Protein AF-A0A2E4Y0P7-F1 (afdb_monomer)

pLDDT: mean 84.23, std 11.63, range [40.62, 96.75]

Mean predicted aligned error: 10.53 Å

Structure (mmCIF, N/CA/C/O backbone):
data_AF-A0A2E4Y0P7-F1
#
_entry.id   AF-A0A2E4Y0P7-F1
#
loop_
_atom_site.group_PDB
_atom_site.id
_atom_site.type_symbol
_atom_site.label_atom_id
_atom_site.label_alt_id
_atom_site.label_comp_id
_atom_site.label_asym_id
_atom_site.label_entity_id
_atom_site.label_seq_id
_atom_site.pdbx_PDB_ins_code
_atom_site.Cartn_x
_atom_site.Cartn_y
_atom_site.Cartn_z
_atom_site.occupancy
_atom_site.B_iso_or_equiv
_atom_site.auth_seq_id
_atom_site.auth_comp_id
_atom_site.auth_asym_id
_atom_site.auth_atom_id
_atom_site.pdbx_PDB_model_num
ATOM 1 N N . MET A 1 1 ? 42.585 -25.265 -27.772 1.00 57.44 1 MET A N 1
ATOM 2 C CA . MET A 1 1 ? 41.232 -24.954 -28.291 1.00 57.44 1 MET A CA 1
ATOM 3 C C . MET A 1 1 ? 40.151 -25.154 -27.222 1.00 57.44 1 MET A C 1
ATOM 5 O O . MET A 1 1 ? 39.507 -24.176 -26.881 1.00 57.44 1 MET A O 1
ATOM 9 N N . SER A 1 2 ? 40.031 -26.331 -26.587 1.00 59.81 2 SER A N 1
ATOM 10 C CA . SER A 1 2 ? 39.042 -26.594 -25.510 1.00 59.81 2 SER A CA 1
ATOM 11 C C . SER A 1 2 ? 39.097 -25.616 -24.311 1.00 59.81 2 SER A C 1
ATOM 13 O O . SER A 1 2 ? 38.070 -25.101 -23.886 1.00 59.81 2 SER A O 1
ATOM 15 N N . ARG A 1 3 ? 40.294 -25.237 -23.835 1.00 67.50 3 ARG A N 1
ATOM 16 C CA . ARG A 1 3 ? 40.451 -24.269 -22.725 1.00 67.50 3 ARG A CA 1
ATOM 17 C C . ARG A 1 3 ? 39.926 -22.860 -23.033 1.00 67.50 3 ARG A C 1
ATOM 19 O O . ARG A 1 3 ? 39.387 -22.215 -22.144 1.00 67.50 3 ARG A O 1
ATOM 26 N N . PHE A 1 4 ? 40.045 -22.405 -24.282 1.00 71.94 4 PHE A N 1
ATOM 27 C CA . PHE A 1 4 ? 39.515 -21.103 -24.704 1.00 71.94 4 PHE A CA 1
ATOM 28 C C . PHE A 1 4 ? 37.987 -21.117 -24.792 1.00 71.94 4 PHE A C 1
ATOM 30 O O . PHE A 1 4 ? 37.357 -20.134 -24.426 1.00 71.94 4 PHE A O 1
ATOM 37 N N . ILE A 1 5 ? 37.395 -22.245 -25.199 1.00 80.06 5 ILE A N 1
ATOM 38 C CA . ILE A 1 5 ? 35.936 -22.419 -25.230 1.00 80.06 5 ILE A CA 1
ATOM 39 C C . ILE A 1 5 ? 35.368 -22.388 -23.810 1.00 80.06 5 ILE A C 1
ATOM 41 O O . ILE A 1 5 ? 34.381 -21.704 -23.581 1.00 80.06 5 ILE A O 1
ATOM 45 N N . VAL A 1 6 ? 36.016 -23.050 -22.845 1.00 81.19 6 VAL A N 1
ATOM 46 C CA . VAL A 1 6 ? 35.575 -23.048 -21.437 1.00 81.19 6 VAL A CA 1
ATOM 47 C C . VAL A 1 6 ? 35.649 -21.649 -20.819 1.00 81.19 6 VAL A C 1
ATOM 49 O O . VAL A 1 6 ? 34.715 -21.243 -20.137 1.00 81.19 6 VAL A O 1
ATOM 52 N N . VAL A 1 7 ? 36.713 -20.884 -21.090 1.00 83.31 7 VAL A N 1
ATOM 53 C CA . VAL A 1 7 ? 36.840 -19.497 -20.605 1.00 83.31 7 VAL A CA 1
ATOM 54 C C . VAL A 1 7 ? 35.797 -18.581 -21.250 1.00 83.31 7 VAL A C 1
ATOM 56 O O . VAL A 1 7 ? 35.211 -17.752 -20.561 1.00 83.31 7 VAL A O 1
ATOM 59 N N . LEU A 1 8 ? 35.513 -18.757 -22.544 1.00 82.31 8 LEU A N 1
ATOM 60 C CA . LEU A 1 8 ? 34.496 -17.976 -23.249 1.00 82.31 8 LEU A CA 1
ATOM 61 C C . LEU A 1 8 ? 33.077 -18.307 -22.755 1.00 82.31 8 LEU A C 1
ATOM 63 O O . LEU A 1 8 ? 32.270 -17.401 -22.564 1.00 82.31 8 LEU A O 1
ATOM 67 N N . LEU A 1 9 ? 32.789 -19.586 -22.487 1.00 80.38 9 LEU A N 1
ATOM 68 C CA . LEU A 1 9 ? 31.514 -20.022 -21.910 1.00 80.38 9 LEU A CA 1
ATOM 69 C C . LEU A 1 9 ? 31.337 -19.482 -20.487 1.00 80.38 9 LEU A C 1
ATOM 71 O O . LEU A 1 9 ? 30.262 -19.006 -20.142 1.00 80.38 9 LEU A O 1
ATOM 75 N N . LEU A 1 10 ? 32.400 -19.503 -19.676 1.00 77.94 10 LEU A N 1
ATOM 76 C CA . LEU A 1 10 ? 32.370 -18.982 -18.312 1.00 77.94 10 LEU A CA 1
ATOM 77 C C . LEU A 1 10 ? 32.184 -17.457 -18.293 1.00 77.94 10 LEU A C 1
ATOM 79 O O . LEU A 1 10 ? 31.404 -16.950 -17.494 1.00 77.94 10 LEU A O 1
ATOM 83 N N . ALA A 1 11 ? 32.825 -16.729 -19.214 1.00 76.38 11 ALA A N 1
ATOM 84 C CA . ALA A 1 11 ? 32.625 -15.288 -19.375 1.00 76.38 11 ALA A CA 1
ATOM 85 C C . ALA A 1 11 ? 31.185 -14.939 -19.801 1.00 76.38 11 ALA A C 1
ATOM 87 O O . ALA A 1 11 ? 30.644 -13.926 -19.362 1.00 76.38 11 ALA A O 1
ATOM 88 N N . PHE A 1 12 ? 30.541 -15.797 -20.600 1.00 73.94 12 PHE A N 1
ATOM 89 C CA . PHE A 1 12 ? 29.151 -15.614 -21.029 1.00 73.94 12 PHE A CA 1
ATOM 90 C C . PHE A 1 12 ? 28.137 -15.866 -19.901 1.00 73.94 12 PHE A C 1
ATOM 92 O O . PHE A 1 12 ? 27.098 -15.218 -19.845 1.00 73.94 12 PHE A O 1
ATOM 99 N N . VAL A 1 13 ? 28.440 -16.772 -18.965 1.00 74.94 13 VAL A N 1
ATOM 100 C CA . VAL A 1 13 ? 27.574 -17.028 -17.799 1.00 74.94 13 VAL A CA 1
ATOM 101 C C . VAL A 1 13 ? 27.590 -15.849 -16.816 1.00 74.94 13 VAL A C 1
ATOM 103 O O . VAL A 1 13 ? 26.570 -15.554 -16.198 1.00 74.94 13 VAL A O 1
ATOM 106 N N . VAL A 1 14 ? 28.710 -15.125 -16.702 1.00 68.94 14 VAL A N 1
ATOM 107 C CA . VAL A 1 14 ? 28.831 -13.982 -15.776 1.00 68.94 14 VAL A CA 1
ATOM 108 C C . VAL A 1 14 ? 28.149 -12.712 -16.314 1.00 68.94 14 VAL A C 1
ATOM 110 O O . VAL A 1 14 ? 27.699 -11.888 -15.520 1.00 68.94 14 VAL A O 1
ATOM 113 N N . SER A 1 15 ? 27.987 -12.551 -17.634 1.00 63.00 15 SER A N 1
ATOM 114 C CA . SER A 1 15 ? 27.331 -11.364 -18.218 1.00 63.00 15 SER A CA 1
ATOM 115 C C . SER A 1 15 ? 25.796 -11.373 -18.129 1.00 63.00 15 SER A C 1
ATOM 117 O O . SER A 1 15 ? 25.166 -10.352 -18.397 1.00 63.00 15 SER A O 1
ATOM 119 N N . ALA A 1 16 ? 25.180 -12.489 -17.722 1.00 58.94 16 ALA A N 1
ATOM 120 C CA . ALA A 1 16 ? 23.725 -12.620 -17.610 1.00 58.94 16 ALA A CA 1
ATOM 121 C C . ALA A 1 16 ? 23.144 -12.092 -16.280 1.00 58.94 16 ALA A C 1
ATOM 123 O O . ALA A 1 16 ? 21.924 -12.025 -16.123 1.00 58.94 16 ALA A O 1
ATOM 124 N N . CYS A 1 17 ? 23.987 -11.705 -15.318 1.00 59.84 17 CYS A N 1
ATOM 125 C CA . CYS A 1 17 ? 23.545 -11.239 -14.005 1.00 59.84 17 CYS A CA 1
ATOM 126 C C . CYS A 1 17 ? 23.321 -9.717 -13.998 1.00 59.84 17 CYS A C 1
ATOM 128 O O . CYS A 1 17 ? 24.106 -8.952 -13.446 1.00 59.84 17 CYS A O 1
ATOM 130 N N . GLY A 1 18 ? 22.250 -9.270 -14.652 1.00 60.78 18 GLY A N 1
ATOM 131 C CA . GLY A 1 18 ? 21.739 -7.906 -14.528 1.00 60.78 18 GLY A CA 1
ATOM 132 C C . GLY A 1 18 ? 20.379 -7.936 -13.851 1.00 60.78 18 GLY A C 1
ATOM 133 O O . GLY A 1 18 ? 19.363 -7.941 -14.544 1.00 60.78 18 GLY A O 1
ATOM 134 N N . ALA A 1 19 ? 20.345 -8.007 -12.518 1.00 61.50 19 ALA A N 1
ATOM 135 C CA . ALA A 1 19 ? 19.091 -7.872 -11.783 1.00 61.50 19 ALA A CA 1
ATOM 136 C C . ALA A 1 19 ? 18.499 -6.485 -12.073 1.00 61.50 19 ALA A C 1
ATOM 138 O O . ALA A 1 19 ? 19.170 -5.468 -11.899 1.00 61.50 19 ALA A O 1
ATOM 139 N N . ARG A 1 20 ? 17.264 -6.458 -12.578 1.00 78.38 20 ARG A N 1
ATOM 1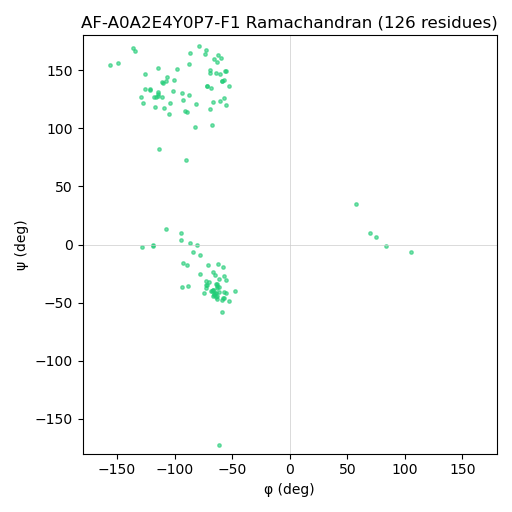40 C CA . ARG A 1 20 ? 16.505 -5.230 -12.815 1.00 78.38 20 ARG A CA 1
ATOM 141 C C . ARG A 1 20 ? 15.312 -5.236 -11.885 1.00 78.38 20 ARG A C 1
ATOM 143 O O . ARG A 1 20 ? 14.568 -6.220 -11.871 1.00 78.38 20 ARG A O 1
ATOM 150 N N . ASP A 1 21 ? 15.121 -4.140 -11.171 1.00 87.81 21 ASP A N 1
ATOM 151 C CA . ASP A 1 21 ? 13.914 -3.947 -10.383 1.00 87.81 21 ASP A CA 1
ATOM 152 C C . ASP A 1 21 ? 12.733 -3.752 -11.331 1.00 87.81 21 ASP A C 1
ATOM 154 O O . ASP A 1 21 ? 12.889 -3.270 -12.455 1.00 87.81 21 ASP A O 1
ATOM 158 N N . LYS A 1 22 ? 11.541 -4.162 -10.912 1.00 90.69 22 LYS A N 1
ATOM 159 C CA . LYS A 1 22 ? 10.322 -4.019 -11.707 1.00 90.69 22 LYS A CA 1
ATOM 160 C C . LYS A 1 22 ? 9.317 -3.195 -10.934 1.00 90.69 22 LYS A C 1
ATOM 162 O O . LYS A 1 22 ? 9.085 -3.444 -9.756 1.00 90.69 22 LYS A O 1
ATOM 167 N N . VAL A 1 23 ? 8.718 -2.233 -11.620 1.00 91.62 23 VAL A N 1
ATOM 168 C CA . VAL A 1 23 ? 7.645 -1.402 -11.084 1.00 91.62 23 VAL A CA 1
ATOM 169 C C . VAL A 1 23 ? 6.405 -1.679 -11.915 1.00 91.62 23 VAL A C 1
ATOM 171 O O . VAL A 1 23 ? 6.410 -1.456 -13.125 1.00 91.62 23 VAL A O 1
ATOM 174 N N . LEU A 1 24 ? 5.363 -2.189 -11.265 1.00 92.19 24 LEU A N 1
ATOM 175 C CA . LEU A 1 24 ? 4.074 -2.510 -11.863 1.00 92.19 24 LEU A CA 1
ATOM 176 C C . LEU A 1 24 ? 2.995 -1.648 -11.209 1.00 92.19 24 LEU A C 1
ATOM 178 O O . LEU A 1 24 ? 2.859 -1.653 -9.987 1.00 92.19 24 LEU A O 1
ATOM 182 N N . LEU A 1 25 ? 2.210 -0.945 -12.023 1.00 92.25 25 LEU A N 1
ATOM 183 C CA . LEU A 1 25 ? 1.066 -0.175 -11.546 1.00 92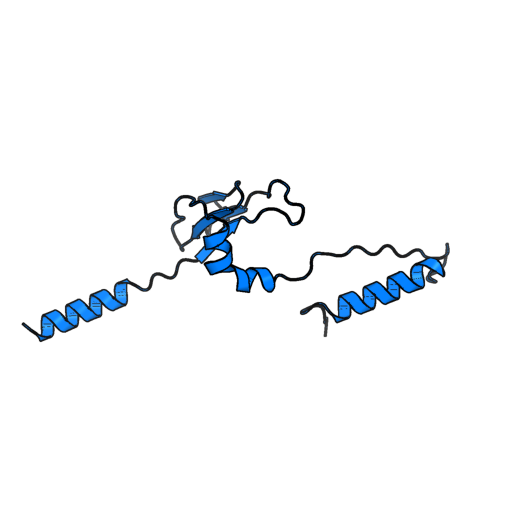.25 25 LEU A CA 1
ATOM 184 C C . LEU A 1 25 ? -0.197 -1.045 -11.535 1.00 92.25 25 LEU A C 1
ATOM 186 O O . LEU A 1 25 ? -0.671 -1.462 -12.592 1.00 92.25 25 LEU A O 1
ATOM 190 N N . LEU A 1 26 ? -0.738 -1.313 -10.347 1.00 90.06 26 LEU A N 1
ATOM 191 C CA . LEU A 1 26 ? -2.033 -1.973 -10.155 1.00 90.06 26 LEU A CA 1
ATOM 192 C C . LEU A 1 26 ? -3.174 -0.938 -10.158 1.00 90.06 26 LEU A C 1
ATOM 194 O O . LEU A 1 26 ? -2.918 0.235 -9.874 1.00 90.06 26 LEU A O 1
ATOM 198 N N . PRO A 1 27 ? -4.418 -1.333 -10.491 1.00 87.19 27 PRO A N 1
ATOM 199 C CA . PRO A 1 27 ? -5.588 -0.494 -10.233 1.00 87.19 27 PRO A CA 1
ATOM 200 C C . PRO A 1 27 ? -5.769 -0.254 -8.726 1.00 87.19 27 PRO A C 1
ATOM 202 O O . PRO A 1 27 ? -5.215 -0.985 -7.905 1.00 87.19 27 PRO A O 1
ATOM 205 N N . ASN A 1 28 ? -6.570 0.748 -8.370 1.00 81.31 28 ASN A N 1
ATOM 206 C CA . ASN A 1 28 ? -6.986 0.937 -6.981 1.00 81.31 28 ASN A CA 1
ATOM 207 C C . ASN A 1 28 ? -7.882 -0.226 -6.513 1.00 81.31 28 ASN A C 1
ATOM 209 O O . ASN A 1 28 ? -8.522 -0.889 -7.333 1.00 81.31 28 ASN A O 1
ATOM 213 N N . ASP A 1 29 ? -7.987 -0.415 -5.194 1.00 73.25 29 ASP A N 1
ATOM 214 C CA . ASP A 1 29 ? -8.811 -1.465 -4.569 1.00 73.25 29 ASP A CA 1
ATOM 215 C C . ASP A 1 29 ? -10.299 -1.392 -4.965 1.00 73.25 29 ASP A C 1
ATOM 217 O O . ASP A 1 29 ? -10.998 -2.403 -4.981 1.00 73.25 29 ASP A O 1
ATOM 221 N N . ASP A 1 30 ? -10.791 -0.201 -5.316 1.00 71.50 30 ASP A N 1
ATOM 222 C CA . ASP A 1 30 ? -12.164 0.046 -5.774 1.00 71.50 30 ASP A CA 1
ATOM 223 C C . ASP A 1 30 ? -12.357 -0.155 -7.294 1.00 71.50 30 ASP A C 1
ATOM 225 O O . ASP A 1 30 ? -13.456 0.038 -7.818 1.00 71.50 30 ASP A O 1
ATOM 229 N N . GLY A 1 31 ? -11.300 -0.539 -8.017 1.00 65.81 31 GLY A N 1
ATOM 230 C CA . GLY A 1 31 ? -11.305 -0.727 -9.467 1.00 65.81 31 GLY A CA 1
ATOM 231 C C . GLY A 1 31 ? -11.302 0.572 -10.281 1.00 65.81 31 GLY A C 1
ATOM 232 O O . GLY A 1 31 ? -11.432 0.518 -11.507 1.00 65.81 31 GLY A O 1
ATOM 233 N N . THR A 1 32 ? -11.157 1.739 -9.642 1.00 70.19 32 THR A N 1
ATOM 234 C CA . THR A 1 32 ? -11.050 3.030 -10.336 1.00 70.19 32 THR A CA 1
ATOM 235 C C . THR A 1 32 ? -9.650 3.262 -10.911 1.00 70.19 32 THR A C 1
ATOM 237 O O . THR A 1 32 ? -8.710 2.497 -10.671 1.00 70.19 32 THR A O 1
ATOM 240 N N . SER A 1 33 ? -9.507 4.317 -11.726 1.00 67.38 33 SER A N 1
ATOM 241 C CA . SER A 1 33 ? -8.225 4.677 -12.331 1.00 67.38 33 SER A CA 1
ATOM 242 C C . SER A 1 33 ? -7.160 4.867 -11.253 1.00 67.38 33 SER A C 1
ATOM 244 O O . SER A 1 33 ? -7.287 5.741 -10.393 1.00 67.38 33 SER A O 1
ATOM 246 N N . SER A 1 34 ? -6.102 4.067 -11.341 1.00 71.81 34 SER A N 1
ATOM 247 C CA . SER A 1 34 ? -4.900 4.207 -10.529 1.00 71.81 34 SER A CA 1
ATOM 248 C C . SER A 1 34 ? -4.303 5.608 -10.673 1.00 71.81 34 SER A C 1
ATOM 250 O O . SER A 1 34 ? -4.390 6.221 -11.740 1.00 71.81 34 SER A O 1
ATOM 252 N N . GLY A 1 35 ? -3.659 6.101 -9.611 1.00 81.94 35 GLY A N 1
ATOM 253 C CA . GLY A 1 35 ? -2.772 7.262 -9.709 1.00 81.94 35 GLY A CA 1
ATOM 254 C C . GLY A 1 35 ? -1.582 7.002 -10.644 1.00 81.94 35 GLY A C 1
ATOM 255 O O . GLY A 1 35 ? -1.499 5.967 -11.304 1.00 81.94 35 GLY A O 1
ATOM 256 N N . ALA A 1 36 ? -0.630 7.932 -10.688 1.00 88.94 36 ALA A N 1
ATOM 257 C CA . ALA A 1 36 ? 0.583 7.779 -11.486 1.00 88.94 36 ALA A CA 1
ATOM 258 C C . ALA A 1 36 ? 1.806 7.503 -10.603 1.00 88.94 36 ALA A C 1
ATOM 260 O O . ALA A 1 36 ? 1.942 8.069 -9.518 1.00 88.94 36 ALA A O 1
ATOM 261 N N . VAL A 1 37 ? 2.725 6.674 -11.095 1.00 90.06 37 VAL A N 1
ATOM 262 C CA . VAL A 1 37 ? 4.022 6.409 -10.462 1.00 90.06 37 VAL A CA 1
ATOM 263 C C . VAL A 1 37 ? 5.119 7.057 -11.295 1.00 90.06 37 VAL A C 1
ATOM 265 O O . VAL A 1 37 ? 5.328 6.695 -12.453 1.00 90.06 37 VAL A O 1
ATOM 268 N N . ALA A 1 38 ? 5.833 8.015 -10.705 1.00 90.88 38 ALA A N 1
ATOM 269 C CA . ALA A 1 38 ? 7.002 8.634 -11.318 1.00 90.88 38 ALA A CA 1
ATOM 270 C C . ALA A 1 38 ? 8.279 7.902 -10.886 1.00 90.88 38 ALA A C 1
ATOM 272 O O . ALA A 1 38 ? 8.572 7.781 -9.697 1.00 90.88 38 ALA A O 1
ATOM 273 N N . VAL A 1 39 ? 9.062 7.441 -11.859 1.00 88.81 39 VAL A N 1
ATOM 274 C CA . VAL A 1 39 ? 10.400 6.891 -11.637 1.00 88.81 39 VAL A CA 1
ATOM 275 C C . VAL A 1 39 ? 11.399 8.034 -11.752 1.00 88.81 39 VAL A C 1
ATOM 277 O O . VAL A 1 39 ? 11.566 8.626 -12.822 1.00 88.81 39 VAL A O 1
ATOM 280 N N . LEU A 1 40 ? 12.058 8.353 -10.641 1.00 88.81 40 LEU A N 1
ATOM 281 C CA . LEU A 1 40 ? 13.027 9.441 -10.552 1.00 88.81 40 LEU A CA 1
ATOM 282 C C . LEU A 1 40 ? 14.460 8.916 -10.692 1.00 88.81 40 LEU A C 1
ATOM 284 O O . LEU A 1 40 ? 14.773 7.785 -10.325 1.00 88.81 40 LEU A O 1
ATOM 288 N N . SER A 1 41 ? 15.350 9.754 -11.216 1.00 83.25 41 SER A N 1
ATOM 289 C CA . SER A 1 41 ? 16.792 9.531 -11.142 1.00 83.25 41 SER A CA 1
ATOM 290 C C . SER A 1 41 ? 17.309 9.766 -9.721 1.00 83.25 41 SER A C 1
ATOM 292 O O . SER A 1 41 ? 16.655 10.402 -8.895 1.00 83.25 41 SER A O 1
ATOM 294 N N . ASN A 1 42 ? 18.548 9.350 -9.461 1.00 80.12 42 ASN A N 1
ATOM 295 C CA . ASN A 1 42 ? 19.257 9.682 -8.221 1.00 80.12 42 ASN A CA 1
ATOM 296 C C . ASN A 1 42 ? 19.401 11.200 -7.966 1.00 80.12 42 ASN A C 1
ATOM 298 O O . ASN A 1 42 ? 19.642 11.601 -6.833 1.00 80.12 42 ASN A O 1
ATOM 302 N N . LYS A 1 43 ? 19.251 12.038 -9.000 1.00 82.38 43 LYS A N 1
ATOM 303 C CA . LYS A 1 43 ? 19.268 13.507 -8.918 1.00 82.38 43 LYS A CA 1
ATOM 304 C C . LYS A 1 43 ? 17.868 14.122 -8.792 1.00 82.38 43 LYS A C 1
ATOM 306 O O . LYS A 1 43 ? 17.745 15.340 -8.798 1.00 82.38 43 LYS A O 1
ATOM 311 N N . GLY A 1 44 ? 16.818 13.303 -8.696 1.00 79.88 44 GLY A N 1
ATOM 312 C CA . GLY A 1 44 ? 15.428 13.751 -8.558 1.00 79.88 44 GLY A CA 1
ATOM 313 C C . GLY A 1 44 ? 14.726 14.105 -9.873 1.00 79.88 44 GLY A C 1
ATOM 314 O O . GLY A 1 44 ? 13.545 14.435 -9.862 1.00 79.88 44 GLY A O 1
ATOM 315 N N . GLU A 1 45 ? 15.408 14.013 -11.017 1.00 85.69 45 GLU A N 1
ATOM 316 C CA . GLU A 1 45 ? 14.788 14.240 -12.330 1.00 85.69 45 GLU A CA 1
ATOM 317 C C . GLU A 1 45 ? 13.856 13.081 -12.701 1.00 85.69 45 GLU A C 1
ATOM 319 O O . GLU A 1 45 ? 14.230 11.916 -12.548 1.00 85.69 45 GLU A O 1
ATOM 324 N N . THR A 1 46 ? 12.670 13.386 -13.233 1.00 83.31 46 THR A N 1
ATOM 325 C CA . THR A 1 46 ? 11.722 12.356 -13.687 1.00 83.31 46 THR A CA 1
ATOM 326 C C . THR A 1 46 ? 12.260 11.663 -14.933 1.00 83.31 46 THR A C 1
ATOM 328 O O . THR A 1 46 ? 12.402 12.288 -15.980 1.00 83.31 46 THR A O 1
ATOM 331 N N . ARG A 1 47 ? 12.535 10.360 -14.830 1.00 82.94 47 ARG A N 1
ATOM 332 C CA . ARG A 1 47 ? 12.958 9.524 -15.962 1.00 82.94 47 ARG A CA 1
ATOM 333 C C . ARG A 1 47 ? 11.774 8.916 -16.700 1.00 82.94 47 ARG A C 1
ATOM 335 O O . ARG A 1 47 ? 11.832 8.755 -17.914 1.00 82.94 47 ARG A O 1
ATOM 342 N N . HIS A 1 48 ? 10.722 8.551 -15.972 1.00 87.88 48 HIS A N 1
ATOM 343 C CA . HIS A 1 48 ? 9.532 7.950 -16.559 1.00 87.88 48 HIS A CA 1
ATOM 344 C C . HIS A 1 48 ? 8.302 8.153 -15.674 1.00 87.88 48 HIS A C 1
ATOM 346 O O . HIS A 1 48 ? 8.438 8.291 -14.460 1.00 87.88 48 HIS A O 1
ATOM 352 N N . VAL A 1 49 ? 7.110 8.136 -16.269 1.00 90.25 49 VAL A N 1
ATOM 353 C CA . VAL A 1 49 ? 5.832 8.176 -15.547 1.00 90.25 49 VAL A CA 1
ATOM 354 C C . VAL A 1 49 ? 4.955 7.040 -16.049 1.00 90.25 49 VAL A C 1
ATOM 356 O O . VAL A 1 49 ? 4.743 6.903 -17.249 1.00 90.25 49 VAL A O 1
ATOM 359 N N . ILE A 1 50 ? 4.455 6.233 -15.119 1.00 91.19 50 ILE A N 1
ATOM 360 C CA . ILE A 1 50 ? 3.519 5.142 -15.375 1.00 91.19 50 ILE A CA 1
ATOM 361 C C . ILE A 1 50 ? 2.151 5.622 -14.902 1.00 91.19 50 ILE A C 1
ATOM 363 O O . ILE A 1 50 ? 1.958 5.829 -13.708 1.00 91.19 50 ILE A O 1
ATOM 367 N N . ASP A 1 51 ? 1.220 5.830 -15.825 1.00 90.81 51 ASP A N 1
ATOM 368 C CA . ASP A 1 51 ? -0.109 6.402 -15.562 1.00 90.81 51 ASP A CA 1
ATOM 369 C C . ASP A 1 51 ? -1.261 5.450 -15.925 1.00 90.81 51 ASP A C 1
ATOM 371 O O . ASP A 1 51 ? -2.434 5.779 -15.755 1.00 90.81 51 ASP A O 1
ATOM 375 N N . LYS A 1 52 ? -0.936 4.256 -16.431 1.00 89.88 52 LYS A N 1
ATOM 376 C CA . LYS A 1 52 ? -1.907 3.248 -16.863 1.00 89.88 52 LYS A CA 1
ATOM 377 C C . LYS A 1 52 ? -1.826 2.006 -15.980 1.00 89.88 52 LYS A C 1
ATOM 379 O O . LYS A 1 52 ? -0.730 1.461 -15.825 1.00 89.88 52 LYS A O 1
ATOM 384 N N . PRO A 1 53 ? -2.961 1.493 -15.481 1.00 90.19 53 PRO A N 1
ATOM 385 C CA . PRO A 1 53 ? -2.972 0.251 -14.722 1.00 90.19 53 PRO A CA 1
ATOM 386 C C . PRO A 1 53 ? -2.506 -0.924 -15.591 1.00 90.19 53 PRO A C 1
ATOM 388 O O . PRO A 1 53 ? -2.583 -0.881 -16.824 1.00 90.19 53 PRO A O 1
ATOM 391 N N . TYR A 1 54 ? -2.017 -1.973 -14.933 1.00 91.06 54 TYR A N 1
ATOM 392 C CA . TYR A 1 54 ? -1.440 -3.175 -15.541 1.00 91.06 54 TYR A CA 1
ATOM 393 C C . TYR A 1 54 ? -0.261 -2.882 -16.474 1.00 91.06 54 TYR A C 1
ATOM 395 O O . TYR A 1 54 ? -0.067 -3.544 -17.496 1.00 91.06 54 TYR A O 1
ATOM 403 N N . THR A 1 55 ? 0.529 -1.870 -16.124 1.00 91.81 55 THR A N 1
ATOM 404 C CA . THR A 1 55 ? 1.715 -1.474 -16.881 1.00 91.81 55 THR A CA 1
ATOM 405 C C . THR A 1 55 ? 2.960 -1.669 -16.028 1.00 91.81 55 THR A C 1
ATOM 407 O O . THR A 1 55 ? 3.030 -1.181 -14.901 1.00 91.81 55 THR A O 1
ATOM 410 N N . GLU A 1 56 ? 3.933 -2.393 -16.574 1.00 92.31 56 GLU A N 1
ATOM 411 C CA . GLU A 1 56 ? 5.213 -2.717 -15.950 1.00 92.31 56 GLU A CA 1
ATOM 412 C C . GLU A 1 56 ? 6.357 -1.980 -16.654 1.00 92.31 56 GLU A C 1
ATOM 414 O O . GLU A 1 56 ? 6.413 -1.932 -17.885 1.00 92.31 56 GLU A O 1
ATOM 419 N N . VAL A 1 57 ? 7.313 -1.477 -15.875 1.00 92.75 57 VAL A N 1
ATOM 420 C CA . VAL A 1 57 ? 8.630 -1.043 -16.361 1.00 92.75 57 VAL A CA 1
ATOM 421 C C . VAL A 1 57 ? 9.733 -1.739 -15.569 1.00 92.75 57 VAL A C 1
ATOM 423 O O . VAL A 1 57 ? 9.591 -2.004 -14.374 1.00 92.75 57 VAL A O 1
ATOM 426 N N . ALA A 1 58 ? 10.853 -2.027 -16.226 1.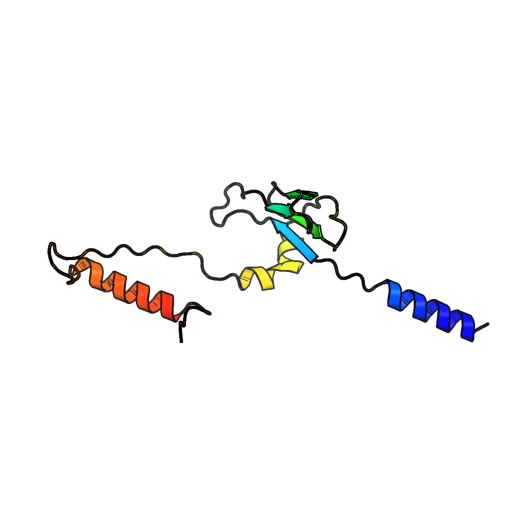00 90.81 58 ALA A N 1
ATOM 427 C CA . ALA A 1 58 ? 12.076 -2.461 -15.568 1.00 90.81 58 ALA A CA 1
ATOM 428 C C . ALA A 1 58 ? 12.973 -1.248 -15.300 1.00 90.81 58 ALA A C 1
ATOM 430 O O . ALA A 1 58 ? 13.240 -0.456 -16.204 1.00 90.81 58 ALA A O 1
ATOM 431 N N . VAL A 1 59 ? 13.458 -1.129 -14.070 1.00 89.62 59 VAL A N 1
ATOM 432 C CA . VAL A 1 59 ? 14.330 -0.057 -13.600 1.00 89.62 59 VAL A CA 1
ATOM 433 C C . VAL A 1 59 ? 15.724 -0.622 -13.340 1.00 89.62 59 VAL A C 1
ATOM 435 O O . VAL A 1 59 ? 15.917 -1.736 -12.854 1.00 89.62 59 VAL A O 1
ATOM 438 N N . SER A 1 60 ? 16.732 0.143 -13.727 1.00 84.88 60 SER A N 1
ATOM 439 C CA . SER A 1 60 ? 18.143 -0.096 -13.436 1.00 84.88 60 SER A CA 1
ATOM 440 C C . SER A 1 60 ? 18.782 1.224 -13.011 1.00 84.88 60 SER A C 1
ATOM 442 O O . SER A 1 60 ? 18.178 2.285 -13.175 1.00 84.88 60 SER A O 1
ATOM 444 N N . ALA A 1 61 ? 20.012 1.179 -12.489 1.00 77.19 61 ALA A N 1
ATOM 445 C CA . ALA A 1 61 ? 20.707 2.367 -11.979 1.00 77.19 61 ALA A CA 1
ATOM 446 C C . ALA A 1 61 ? 20.654 3.566 -12.950 1.00 77.19 61 ALA A C 1
ATOM 448 O O . ALA A 1 61 ? 20.385 4.698 -12.542 1.00 77.19 61 ALA A O 1
ATOM 449 N N . ASP A 1 62 ? 20.791 3.303 -14.252 1.00 78.94 62 ASP A N 1
ATOM 450 C CA . ASP A 1 62 ? 20.920 4.343 -15.276 1.00 78.94 62 ASP A CA 1
ATOM 451 C C . ASP A 1 62 ? 19.809 4.345 -16.331 1.00 78.94 62 ASP A C 1
ATOM 453 O O . ASP A 1 62 ? 19.803 5.208 -17.205 1.00 78.94 62 ASP A O 1
ATOM 457 N N . SER A 1 63 ? 18.851 3.415 -16.274 1.00 83.94 63 SER A N 1
ATOM 458 C CA . SER A 1 63 ? 17.830 3.293 -17.320 1.00 83.94 63 SER A CA 1
ATOM 459 C C . SER A 1 63 ? 16.487 2.782 -16.814 1.00 83.94 63 SER A C 1
ATOM 461 O O . SER A 1 63 ? 16.384 2.126 -15.778 1.00 83.94 63 SER A O 1
ATOM 463 N N . VAL A 1 64 ? 15.447 3.114 -17.577 1.00 87.94 64 VAL A N 1
ATOM 464 C CA . VAL A 1 64 ? 14.085 2.604 -17.419 1.00 87.94 64 VAL A CA 1
ATOM 465 C C . VAL A 1 64 ? 13.674 2.028 -18.770 1.00 87.94 64 VAL A C 1
ATOM 467 O O . VAL A 1 64 ? 13.951 2.639 -19.801 1.00 87.94 64 VAL A O 1
ATOM 470 N N . SER A 1 65 ? 13.085 0.834 -18.782 1.00 88.81 65 SER A N 1
ATOM 471 C CA . SER A 1 65 ? 12.574 0.233 -20.015 1.00 88.81 65 SER A CA 1
ATOM 472 C C . SER A 1 65 ? 11.294 0.913 -20.486 1.00 88.81 65 SER A C 1
ATOM 474 O O . SER A 1 65 ? 10.592 1.548 -19.699 1.00 88.81 65 SER A O 1
ATOM 476 N N . ASP A 1 66 ? 10.929 0.671 -21.742 1.00 88.25 66 ASP A N 1
ATOM 477 C CA . ASP A 1 66 ? 9.606 1.042 -22.227 1.00 88.25 66 ASP A CA 1
ATOM 478 C C . ASP A 1 66 ? 8.498 0.327 -21.428 1.00 88.25 66 ASP A C 1
ATOM 480 O O . ASP A 1 66 ? 8.686 -0.824 -21.003 1.00 88.25 66 ASP A O 1
ATOM 484 N N . PRO A 1 67 ? 7.341 0.984 -21.235 1.00 89.62 67 PRO A N 1
ATOM 485 C CA . PRO A 1 67 ? 6.164 0.387 -20.621 1.00 89.62 67 PRO A CA 1
ATOM 486 C C . PRO A 1 67 ? 5.678 -0.858 -21.351 1.00 89.62 67 PRO A C 1
ATOM 488 O O . PRO A 1 67 ? 5.356 -0.819 -22.540 1.00 89.62 67 PRO A O 1
ATOM 491 N N . ALA A 1 68 ? 5.535 -1.951 -20.611 1.00 91.25 68 ALA A N 1
ATOM 492 C CA . ALA A 1 68 ? 4.929 -3.179 -21.093 1.00 91.25 68 ALA A CA 1
ATOM 493 C C . ALA A 1 68 ? 3.589 -3.407 -20.392 1.00 91.25 68 ALA A C 1
ATOM 495 O O . ALA A 1 68 ? 3.514 -3.427 -19.164 1.00 91.25 68 ALA A O 1
ATOM 496 N N . LYS A 1 69 ? 2.521 -3.619 -21.165 1.00 92.19 69 LYS A N 1
ATOM 497 C CA . LYS A 1 69 ? 1.252 -4.080 -20.594 1.00 92.19 69 LYS A CA 1
ATOM 498 C C . LYS A 1 69 ? 1.373 -5.540 -20.174 1.00 92.19 69 LYS A C 1
ATOM 500 O O . LYS A 1 69 ? 1.883 -6.359 -20.938 1.00 92.19 69 LYS A O 1
ATOM 505 N N . ILE A 1 70 ? 0.859 -5.854 -18.993 1.00 91.81 70 ILE A N 1
ATOM 506 C CA . ILE A 1 70 ? 0.703 -7.220 -18.504 1.00 91.81 70 ILE A CA 1
ATOM 507 C C . ILE A 1 70 ? -0.780 -7.593 -18.528 1.00 91.81 70 ILE A C 1
ATOM 509 O O . ILE A 1 70 ? -1.641 -6.763 -18.245 1.00 91.81 70 ILE A O 1
ATOM 513 N N . ASP A 1 71 ? -1.090 -8.829 -18.903 1.00 91.94 71 ASP A N 1
ATOM 514 C CA . ASP A 1 71 ? -2.443 -9.363 -18.763 1.00 91.94 71 ASP A CA 1
ATOM 515 C C . ASP A 1 71 ? -2.652 -9.970 -17.366 1.00 91.94 71 ASP A C 1
ATOM 517 O O . ASP A 1 71 ? -1.704 -10.220 -16.619 1.00 91.94 71 ASP A O 1
ATOM 521 N N . VAL A 1 72 ? -3.913 -10.208 -17.005 1.00 87.56 72 VAL A N 1
ATOM 522 C CA . VAL A 1 72 ? -4.280 -10.732 -15.681 1.00 87.56 72 VAL A CA 1
ATOM 523 C C . VAL A 1 72 ? -3.703 -12.135 -15.449 1.00 87.56 72 VAL A C 1
ATOM 525 O O . VAL A 1 72 ? -3.263 -12.446 -14.349 1.00 87.56 72 VAL A O 1
ATOM 528 N N . ALA A 1 73 ? -3.619 -12.982 -16.478 1.00 91.44 73 ALA A N 1
ATOM 529 C CA . ALA A 1 73 ? -3.084 -14.337 -16.322 1.00 91.44 73 ALA A CA 1
ATOM 530 C C . ALA A 1 73 ? -1.576 -14.329 -16.008 1.00 91.44 73 ALA A C 1
ATOM 532 O O . ALA A 1 73 ? -1.092 -15.102 -15.179 1.00 91.44 73 ALA A O 1
ATOM 533 N N . ALA A 1 74 ? -0.820 -13.445 -16.657 1.00 91.38 74 ALA A N 1
ATOM 534 C CA . ALA A 1 74 ? 0.595 -13.227 -16.412 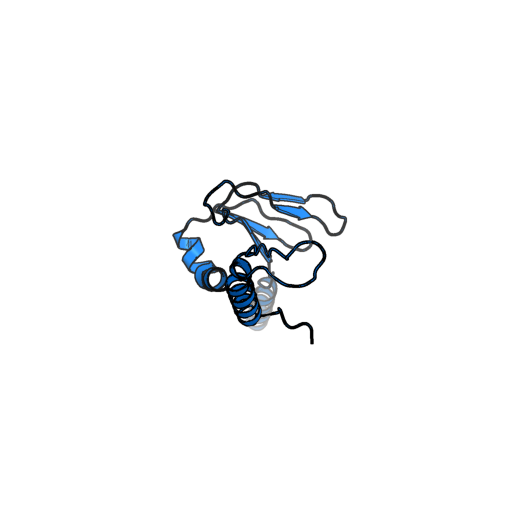1.00 91.38 74 ALA A CA 1
ATOM 535 C C . ALA A 1 74 ? 0.838 -12.516 -15.076 1.00 91.38 74 ALA A C 1
ATOM 537 O O . ALA A 1 74 ? 1.835 -12.826 -14.420 1.00 91.38 74 ALA A O 1
ATOM 538 N N . LEU A 1 75 ? -0.058 -11.608 -14.674 1.00 92.00 75 LEU A N 1
ATOM 539 C CA . LEU A 1 75 ? -0.050 -10.958 -13.365 1.00 92.00 75 LEU A CA 1
ATOM 540 C C . LEU A 1 75 ? -0.144 -11.998 -12.248 1.00 92.00 75 LEU A C 1
ATOM 542 O O . LEU A 1 75 ? 0.783 -12.107 -11.452 1.00 92.00 75 LEU A O 1
ATOM 546 N N . GLU A 1 76 ? -1.202 -12.809 -12.247 1.00 91.00 76 GLU A N 1
ATOM 547 C CA . GLU A 1 76 ? -1.429 -13.856 -11.245 1.00 91.00 76 GLU A CA 1
ATOM 548 C C . GLU A 1 76 ? -0.262 -14.843 -11.192 1.00 91.00 76 GLU A C 1
ATOM 550 O O . GLU A 1 76 ? 0.289 -15.141 -10.133 1.00 91.00 76 GLU A O 1
ATOM 555 N N . LYS A 1 77 ? 0.209 -15.293 -12.360 1.00 93.81 77 LYS A N 1
ATOM 556 C CA . LYS A 1 77 ? 1.321 -16.245 -12.444 1.00 93.81 77 LYS A CA 1
ATOM 557 C C . LYS A 1 77 ? 2.627 -15.704 -11.854 1.00 93.81 77 LYS A C 1
ATOM 559 O O . LYS A 1 77 ? 3.421 -16.488 -11.336 1.00 93.81 77 LYS A O 1
ATOM 564 N N . ARG A 1 78 ? 2.908 -14.408 -12.015 1.00 91.50 78 ARG A N 1
ATOM 565 C CA . ARG A 1 78 ? 4.187 -13.799 -11.603 1.00 91.50 78 ARG A CA 1
ATOM 566 C C . ARG A 1 78 ? 4.132 -13.197 -10.207 1.00 91.50 78 ARG A C 1
ATOM 568 O O . ARG A 1 78 ? 5.129 -13.254 -9.496 1.00 91.50 78 ARG A O 1
ATOM 575 N N . TYR A 1 79 ? 2.994 -12.615 -9.849 1.00 92.44 79 TYR A N 1
ATOM 576 C CA . TYR A 1 79 ? 2.843 -11.749 -8.689 1.00 92.44 79 TYR A CA 1
ATOM 577 C C . TYR A 1 79 ? 1.684 -12.149 -7.774 1.00 92.44 79 TYR A C 1
ATOM 579 O O . TYR A 1 79 ? 1.563 -11.530 -6.728 1.00 92.44 79 TYR A O 1
ATOM 587 N N . GLY A 1 80 ? 0.883 -13.177 -8.082 1.00 90.81 80 GLY A N 1
ATOM 588 C CA . GLY A 1 80 ? -0.259 -13.587 -7.247 1.00 90.81 80 GLY A CA 1
ATOM 589 C C . GLY A 1 80 ? 0.132 -13.821 -5.786 1.00 90.81 80 GLY A C 1
ATOM 590 O O . GLY A 1 80 ? -0.410 -13.190 -4.892 1.00 90.81 80 GLY A O 1
ATOM 591 N N . ALA A 1 81 ? 1.208 -14.577 -5.545 1.00 91.00 81 ALA A N 1
ATOM 592 C CA . ALA A 1 81 ? 1.734 -14.781 -4.192 1.00 91.00 81 ALA A CA 1
ATOM 593 C C . ALA A 1 81 ? 2.195 -13.484 -3.493 1.00 91.00 81 ALA A C 1
ATOM 595 O O . ALA A 1 81 ? 2.145 -13.399 -2.272 1.00 91.00 81 ALA A O 1
ATOM 596 N N . LEU A 1 82 ? 2.663 -12.477 -4.240 1.00 88.62 82 LEU A N 1
ATOM 597 C CA . LEU A 1 82 ? 2.992 -11.168 -3.667 1.00 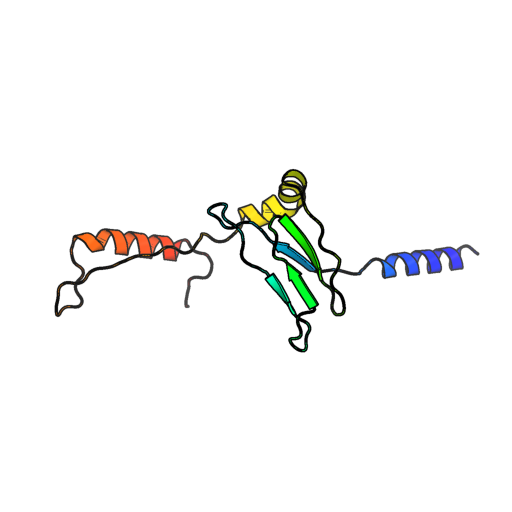88.62 82 LEU A CA 1
ATOM 598 C C . LEU A 1 82 ? 1.712 -10.391 -3.343 1.00 88.62 82 LEU A C 1
ATOM 600 O O . LEU A 1 82 ? 1.637 -9.765 -2.290 1.00 88.62 82 LEU A O 1
ATOM 604 N N . ILE A 1 83 ? 0.725 -10.451 -4.243 1.00 88.06 83 ILE A N 1
ATOM 605 C CA . ILE A 1 83 ? -0.548 -9.743 -4.128 1.00 88.06 83 ILE A CA 1
ATOM 606 C C . ILE A 1 83 ? -1.368 -10.270 -2.943 1.00 88.06 83 ILE A C 1
ATOM 608 O O . ILE A 1 83 ? -1.850 -9.486 -2.131 1.00 88.06 83 ILE A O 1
ATOM 612 N N . ASP A 1 84 ? -1.425 -11.591 -2.776 1.00 87.00 84 ASP A N 1
ATOM 613 C CA . ASP A 1 84 ? -2.115 -12.278 -1.675 1.00 87.00 84 ASP A CA 1
ATOM 614 C C . ASP A 1 84 ? -1.540 -11.943 -0.288 1.00 87.00 84 ASP A C 1
ATOM 616 O O . ASP A 1 84 ? -2.166 -12.194 0.744 1.00 87.00 84 ASP A O 1
ATOM 620 N N . HIS A 1 85 ? -0.331 -11.382 -0.251 1.00 87.19 85 HIS A N 1
ATOM 621 C CA . HIS A 1 85 ? 0.356 -10.965 0.965 1.00 87.19 85 HIS A CA 1
ATOM 622 C C . HIS A 1 85 ? 0.413 -9.442 1.136 1.00 87.19 85 HIS A C 1
ATOM 624 O O . HIS A 1 85 ? 1.159 -8.963 1.997 1.00 87.19 85 HIS A O 1
ATOM 630 N N . LEU A 1 86 ? -0.367 -8.668 0.367 1.00 83.62 86 LEU A N 1
ATOM 631 C CA . LEU A 1 86 ? -0.496 -7.238 0.632 1.00 83.62 86 LEU A CA 1
ATOM 632 C C . LEU A 1 86 ? -1.026 -7.001 2.058 1.00 83.62 86 LEU A C 1
ATOM 634 O O . LEU A 1 86 ? -1.913 -7.721 2.529 1.00 83.62 86 LEU A O 1
ATOM 638 N N . PRO A 1 87 ? -0.510 -5.978 2.762 1.00 83.38 87 PRO A N 1
ATOM 639 C CA . PRO A 1 87 ? -1.086 -5.549 4.025 1.00 83.38 87 PRO A CA 1
ATOM 640 C C . PRO A 1 87 ? -2.567 -5.199 3.874 1.00 83.38 87 PRO A C 1
ATOM 642 O O . PRO A 1 87 ? -2.995 -4.687 2.840 1.00 83.38 87 PRO A O 1
ATOM 645 N N . ALA A 1 88 ? -3.335 -5.410 4.943 1.00 81.94 88 ALA A N 1
ATOM 646 C CA . ALA A 1 88 ? -4.724 -4.975 4.981 1.00 81.94 88 ALA A CA 1
ATOM 647 C C . ALA A 1 88 ? -4.826 -3.454 4.740 1.00 81.94 88 ALA A C 1
ATOM 649 O O . ALA A 1 88 ? -4.005 -2.700 5.283 1.00 81.94 88 ALA A O 1
ATOM 650 N N . PRO A 1 89 ? -5.849 -2.990 3.999 1.00 81.62 89 PRO A N 1
ATOM 651 C CA . PRO A 1 89 ? -6.041 -1.573 3.724 1.00 81.62 89 PRO A CA 1
ATOM 652 C C . PRO A 1 89 ? -6.212 -0.759 5.020 1.00 81.62 89 PRO A C 1
ATOM 654 O O . PRO A 1 89 ? -6.502 -1.319 6.093 1.00 81.62 89 PRO A O 1
ATOM 657 N N . PRO A 1 90 ? -6.006 0.569 4.960 1.00 84.56 90 PRO A N 1
ATOM 658 C CA . PRO A 1 90 ? -6.268 1.444 6.094 1.00 84.56 90 PRO A CA 1
ATOM 659 C C . PRO A 1 90 ? -7.738 1.341 6.522 1.00 84.56 90 PRO A C 1
ATOM 661 O O . PRO A 1 90 ? -8.636 1.234 5.688 1.00 84.56 90 PRO A O 1
ATOM 664 N N . ALA A 1 91 ? -7.972 1.353 7.833 1.00 88.25 91 ALA A N 1
ATOM 665 C CA . ALA A 1 91 ? -9.304 1.332 8.423 1.00 88.25 91 ALA A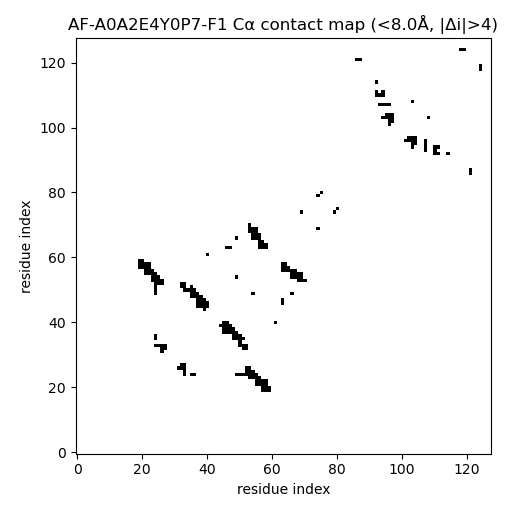 CA 1
ATOM 666 C C . ALA A 1 91 ? -9.501 2.570 9.302 1.00 88.25 91 ALA A C 1
ATOM 668 O O . ALA A 1 91 ? -8.646 2.885 10.133 1.00 88.25 91 ALA A O 1
ATOM 669 N N . ASP A 1 92 ? -10.646 3.233 9.141 1.00 91.38 92 ASP A N 1
ATOM 670 C CA . ASP A 1 92 ? -10.986 4.449 9.874 1.00 91.38 92 ASP A CA 1
ATOM 671 C C . ASP A 1 92 ? -11.945 4.154 11.031 1.00 91.38 92 ASP A C 1
ATOM 673 O O . ASP A 1 92 ? -12.985 3.510 10.868 1.00 91.38 92 ASP A O 1
ATOM 677 N N . TYR A 1 93 ? -11.628 4.692 12.210 1.00 93.44 93 TYR A N 1
ATOM 678 C CA . TYR A 1 93 ? -12.441 4.542 13.413 1.00 93.44 93 TYR A CA 1
ATOM 679 C C . TYR A 1 93 ? -12.744 5.909 14.018 1.00 93.44 93 TYR A C 1
ATOM 681 O O . TYR A 1 93 ? -11.845 6.654 14.398 1.00 93.44 93 TYR A O 1
ATOM 689 N N . ILE A 1 94 ? -14.032 6.225 14.156 1.00 94.81 94 ILE A N 1
ATOM 690 C CA . ILE A 1 94 ? -14.496 7.459 14.797 1.00 94.81 94 ILE A CA 1
ATOM 691 C C . ILE A 1 94 ? -15.011 7.118 16.196 1.00 94.81 94 ILE A C 1
ATOM 693 O O . ILE A 1 94 ? -15.930 6.306 16.347 1.00 94.81 94 ILE A O 1
ATOM 697 N N . LEU A 1 95 ? -14.420 7.750 17.212 1.00 95.94 95 LEU A N 1
ATOM 698 C CA . LEU A 1 95 ? -14.783 7.592 18.619 1.00 95.94 95 LEU A CA 1
ATOM 699 C C . LEU A 1 95 ? -15.353 8.903 19.158 1.00 95.94 95 LEU A C 1
ATOM 701 O O . LEU A 1 95 ? -14.723 9.953 19.061 1.00 95.94 95 LEU A O 1
ATOM 705 N N . TYR A 1 96 ? -16.537 8.825 19.759 1.00 96.19 96 TYR A N 1
ATOM 706 C CA . TYR A 1 96 ? -17.181 9.963 20.408 1.00 96.19 96 TYR A CA 1
ATOM 707 C C . TYR A 1 96 ? -16.987 9.915 21.923 1.00 96.19 96 TYR A C 1
ATOM 709 O O . TYR A 1 96 ? -17.098 8.857 22.555 1.00 96.19 96 TYR A O 1
ATOM 717 N N . PHE A 1 97 ? -16.771 11.090 22.502 1.00 96.75 97 PHE A N 1
ATOM 718 C CA . PHE A 1 97 ? -16.598 11.303 23.934 1.00 96.75 97 PHE A CA 1
ATOM 719 C C . PHE A 1 97 ? -17.758 12.130 24.476 1.00 96.75 97 PHE A C 1
ATOM 721 O O . PHE A 1 97 ? -18.368 12.916 23.748 1.00 96.75 97 PHE A O 1
ATOM 728 N N . LYS A 1 98 ? -18.080 11.949 25.757 1.00 95.62 98 LYS A N 1
ATOM 729 C CA . LYS A 1 98 ? -19.017 12.841 26.442 1.00 95.62 98 LYS A CA 1
ATOM 730 C C . LYS A 1 98 ? -18.362 14.215 26.582 1.00 95.62 98 LYS A C 1
ATOM 732 O O . LYS A 1 98 ? -17.196 14.304 26.970 1.00 95.62 98 LYS A O 1
ATOM 737 N N . GLU A 1 99 ? -19.119 15.261 26.281 1.00 95.12 99 GLU A N 1
ATOM 738 C CA . GLU A 1 99 ? -18.648 16.646 26.306 1.00 95.12 99 GLU A CA 1
ATOM 739 C C . GLU A 1 99 ? -17.994 17.011 27.648 1.00 95.12 99 GLU A C 1
ATOM 741 O O . GLU A 1 99 ? -18.486 16.639 28.713 1.00 95.12 99 GLU A O 1
ATOM 746 N N . GLY A 1 100 ? -16.855 17.705 27.592 1.00 94.56 100 GLY A N 1
ATOM 747 C CA . GLY A 1 100 ? -16.097 18.100 28.782 1.00 94.56 100 GLY A CA 1
ATOM 748 C C . GLY A 1 100 ? -15.418 16.946 29.531 1.00 94.56 100 GLY A C 1
ATOM 749 O O . GLY A 1 100 ? -14.922 17.154 30.636 1.00 94.56 100 GLY A O 1
ATOM 750 N N . THR A 1 101 ? -15.379 15.734 28.965 1.00 94.25 101 THR A N 1
ATOM 751 C CA . THR A 1 101 ? -14.762 14.561 29.604 1.00 94.25 101 THR A CA 1
ATOM 752 C C . THR A 1 101 ? -13.873 13.775 28.638 1.00 94.25 101 THR A C 1
ATOM 754 O O . THR A 1 101 ? -13.961 13.919 27.423 1.00 94.25 101 THR A O 1
ATOM 757 N N . VAL A 1 102 ? -13.060 12.873 29.192 1.00 92.00 102 VAL A N 1
ATOM 758 C CA . VAL A 1 102 ? -12.308 11.850 28.439 1.00 92.00 102 VAL A CA 1
ATOM 759 C C . VAL A 1 102 ? -13.050 10.509 28.366 1.00 92.00 102 VAL A C 1
ATOM 761 O O . VAL A 1 102 ? -12.487 9.490 27.974 1.00 92.00 102 VAL A O 1
ATOM 764 N N . THR A 1 103 ? -14.316 10.470 28.783 1.00 94.38 103 THR A N 1
ATOM 765 C CA . THR A 1 103 ? -15.110 9.241 28.829 1.00 94.38 103 THR A CA 1
ATOM 766 C C . THR A 1 103 ? -15.802 9.010 27.490 1.00 94.38 103 THR A C 1
ATOM 768 O O . THR A 1 103 ? -16.513 9.890 27.000 1.00 94.38 103 THR A O 1
ATOM 771 N N . LEU A 1 104 ? -15.650 7.816 26.910 1.00 94.00 104 LEU A N 1
ATOM 772 C CA . LEU A 1 104 ? -16.376 7.447 25.694 1.00 94.00 104 LEU A CA 1
ATOM 773 C C . LEU A 1 104 ? -17.890 7.399 25.938 1.00 94.00 104 LEU A C 1
ATOM 775 O O . LEU A 1 104 ? -18.371 7.027 27.014 1.00 94.00 104 LEU A O 1
ATOM 779 N N . VAL A 1 105 ? -18.665 7.745 24.910 1.00 96.25 105 VAL A N 1
ATOM 780 C CA . VAL A 1 105 ? -20.098 7.422 24.908 1.00 96.25 105 VAL A CA 1
ATOM 781 C C . VAL A 1 105 ? -20.284 5.902 24.772 1.00 96.25 105 VAL A C 1
ATOM 783 O O . VAL A 1 105 ? -19.494 5.261 24.074 1.00 96.25 105 VAL A O 1
ATOM 786 N N . PRO A 1 106 ? -21.335 5.303 25.369 1.00 94.06 106 PRO A N 1
ATOM 787 C CA . PRO A 1 106 ? -21.541 3.851 25.320 1.00 94.06 106 PRO A CA 1
ATOM 788 C C . PRO A 1 106 ? -21.575 3.263 23.900 1.00 94.06 106 PRO A C 1
ATOM 790 O O . PRO A 1 106 ? -21.135 2.138 23.689 1.00 94.06 106 PRO A 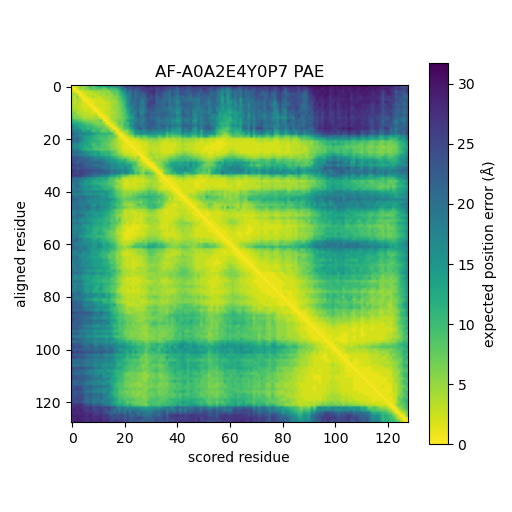O 1
ATOM 793 N N . SER A 1 107 ? -22.035 4.033 22.907 1.00 93.12 107 SER A N 1
ATOM 794 C CA . SER A 1 107 ? -22.077 3.618 21.497 1.00 93.12 107 SER A CA 1
ATOM 795 C C . SER A 1 107 ? -20.705 3.536 20.815 1.00 93.12 107 SER A C 1
ATOM 797 O O . SER A 1 107 ? -20.587 2.894 19.771 1.00 93.12 107 SER A O 1
ATOM 799 N N . SER A 1 108 ? -19.668 4.161 21.382 1.00 96.25 108 SER A N 1
ATOM 800 C CA . SER A 1 108 ? -18.299 4.121 20.849 1.00 96.25 108 SER A CA 1
ATOM 801 C C . SER A 1 108 ? -17.460 2.994 21.451 1.00 96.25 108 SER A C 1
ATOM 803 O O . SER A 1 108 ? -16.436 2.642 20.873 1.00 96.25 108 SER A O 1
ATOM 805 N N . GLN A 1 109 ? -17.888 2.393 22.568 1.00 94.44 109 GLN A N 1
ATOM 806 C CA . GLN A 1 109 ? -17.130 1.327 23.230 1.00 94.44 109 GLN A CA 1
ATOM 807 C C . GLN A 1 109 ? -16.860 0.120 22.308 1.00 94.44 109 GLN A C 1
ATOM 809 O O . GLN A 1 109 ? -15.698 -0.257 22.179 1.00 94.44 109 GLN A O 1
ATOM 814 N N . PRO A 1 110 ? -17.844 -0.411 21.550 1.00 95.38 110 PRO A N 1
ATOM 815 C CA . PRO A 1 110 ? -17.579 -1.523 20.634 1.00 95.38 110 PRO A CA 1
ATOM 816 C C . PRO A 1 110 ? -16.627 -1.158 19.483 1.00 95.38 110 PRO 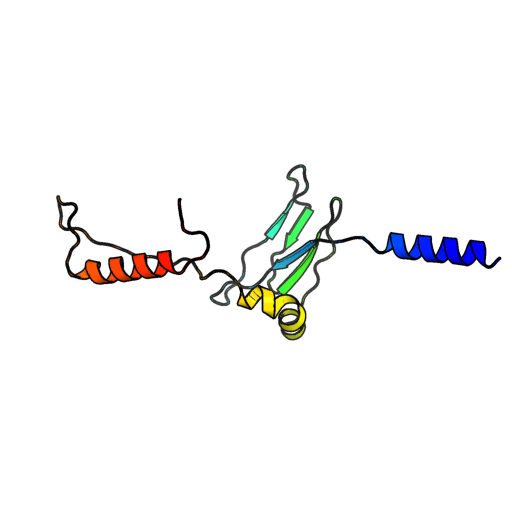A C 1
ATOM 818 O O . PRO A 1 110 ? -15.943 -2.024 18.945 1.00 95.38 110 PRO A O 1
ATOM 821 N N . ARG A 1 111 ? -16.569 0.126 19.087 1.00 95.38 111 ARG A N 1
ATOM 822 C CA . ARG A 1 111 ? -15.642 0.604 18.043 1.00 95.38 111 ARG A CA 1
ATOM 823 C C . ARG A 1 111 ? -14.210 0.645 18.553 1.00 95.38 111 ARG A C 1
ATOM 825 O O . ARG A 1 111 ? -13.301 0.322 17.798 1.00 95.38 111 ARG A O 1
ATOM 832 N N . LEU A 1 112 ? -14.020 1.020 19.818 1.00 95.12 112 LEU A N 1
ATOM 833 C CA . LEU A 1 112 ? -12.714 0.963 20.463 1.00 95.12 112 LEU A CA 1
ATOM 834 C C . LEU A 1 112 ? -12.217 -0.486 20.546 1.00 95.12 112 LEU A C 1
ATOM 836 O O . LEU A 1 112 ? -11.073 -0.752 20.192 1.00 95.12 112 LEU A O 1
ATOM 840 N N . ASP A 1 113 ? -13.086 -1.426 20.924 1.00 94.88 113 ASP A N 1
ATOM 841 C CA . ASP A 1 113 ? -12.735 -2.850 20.981 1.00 94.88 113 ASP A CA 1
ATOM 842 C C . ASP A 1 113 ? -12.342 -3.394 19.592 1.00 94.88 113 ASP A C 1
ATOM 844 O O . ASP A 1 113 ? -11.362 -4.130 19.457 1.00 94.88 113 ASP A O 1
ATOM 848 N N . ALA A 1 114 ? -13.069 -2.992 18.542 1.00 93.31 114 ALA A N 1
ATOM 849 C CA . ALA A 1 114 ? -12.747 -3.342 17.160 1.00 93.31 114 ALA A CA 1
ATOM 850 C C . ALA A 1 114 ? -11.400 -2.754 16.705 1.00 93.31 114 ALA A C 1
ATOM 852 O O . ALA A 1 114 ? -10.589 -3.484 16.138 1.00 93.31 114 ALA A O 1
ATOM 853 N N . LEU A 1 115 ? -11.135 -1.478 17.009 1.00 93.38 115 LEU A N 1
ATOM 854 C CA . LEU A 1 115 ? -9.861 -0.816 16.713 1.00 93.38 115 LEU A CA 1
ATOM 855 C C . LEU A 1 115 ? -8.691 -1.537 17.387 1.00 93.38 115 LEU A C 1
ATOM 857 O O . LEU A 1 115 ? -7.694 -1.836 16.736 1.00 93.38 115 LEU A O 1
ATOM 861 N N . LEU A 1 116 ? -8.811 -1.858 18.677 1.00 93.00 116 LEU A N 1
ATOM 862 C CA . LEU A 1 116 ? -7.748 -2.544 19.415 1.00 93.00 116 LEU A CA 1
ATOM 863 C C . LEU A 1 116 ? -7.478 -3.942 18.846 1.00 93.00 116 LEU A C 1
ATOM 865 O O . LEU A 1 116 ? -6.324 -4.363 18.760 1.00 93.00 116 LEU A O 1
ATOM 869 N N . LYS A 1 117 ? -8.530 -4.648 18.416 1.00 91.69 117 LYS A N 1
ATOM 870 C CA . LYS A 1 117 ? -8.404 -5.950 17.758 1.00 91.69 117 LYS A CA 1
ATOM 871 C C . LYS A 1 117 ? -7.720 -5.845 16.394 1.00 91.69 117 LYS A C 1
ATOM 873 O O . LYS A 1 117 ? -6.847 -6.659 16.111 1.00 91.69 117 LYS A O 1
ATOM 878 N N . ASP A 1 118 ? -8.093 -4.865 15.577 1.00 90.31 118 ASP A N 1
ATOM 879 C CA . ASP A 1 118 ? -7.492 -4.626 14.260 1.00 90.31 118 ASP A CA 1
ATOM 880 C C . ASP A 1 118 ? -6.002 -4.273 14.385 1.00 90.31 118 ASP A C 1
ATOM 882 O O . ASP A 1 118 ? -5.150 -4.900 13.756 1.00 90.31 118 ASP A O 1
ATOM 886 N N . VAL A 1 119 ? -5.653 -3.359 15.297 1.00 89.12 119 VAL A N 1
ATOM 887 C CA . VAL A 1 119 ? -4.253 -3.004 15.587 1.00 89.12 119 VAL A CA 1
ATOM 888 C C . VAL A 1 119 ? -3.437 -4.228 16.014 1.00 89.12 119 VAL A C 1
ATOM 890 O O . VAL A 1 119 ? -2.311 -4.398 15.552 1.00 89.12 119 VAL A O 1
ATOM 893 N N . ALA A 1 120 ? -4.000 -5.114 16.841 1.00 88.44 120 ALA A N 1
ATOM 894 C CA . ALA A 1 120 ? -3.317 -6.332 17.281 1.00 88.44 120 ALA A CA 1
ATOM 895 C C . ALA A 1 120 ? -3.070 -7.352 16.151 1.00 88.44 120 ALA A C 1
ATOM 897 O O . ALA A 1 120 ? -2.175 -8.188 16.269 1.00 88.44 120 ALA A O 1
ATOM 898 N N . GLN A 1 121 ? -3.856 -7.309 15.071 1.00 86.62 121 GLN A N 1
ATOM 899 C CA . GLN A 1 121 ? -3.745 -8.231 13.934 1.00 86.62 121 GLN A CA 1
ATOM 900 C C . GLN A 1 121 ? -2.785 -7.738 12.845 1.00 86.62 121 GLN A C 1
ATOM 902 O O . GLN A 1 121 ? -2.330 -8.533 12.021 1.00 86.62 121 GLN A O 1
ATOM 907 N N . ARG A 1 122 ? -2.452 -6.445 12.828 1.00 86.31 122 ARG A N 1
ATOM 908 C CA . ARG A 1 122 ? -1.577 -5.849 11.813 1.00 86.31 122 ARG A CA 1
ATOM 909 C C . ARG A 1 122 ? -0.101 -6.093 12.139 1.00 86.31 122 ARG A C 1
ATOM 911 O O . ARG A 1 122 ? 0.416 -5.656 13.167 1.00 86.31 122 ARG A O 1
ATOM 918 N N . ALA A 1 123 ? 0.608 -6.762 11.230 1.00 69.81 123 ALA A N 1
ATOM 919 C CA . ALA A 1 123 ? 2.049 -6.978 11.341 1.00 69.81 123 ALA A CA 1
ATOM 920 C C . ALA A 1 123 ? 2.806 -5.638 11.214 1.00 69.81 123 ALA A C 1
ATOM 922 O O . ALA A 1 123 ? 2.654 -4.930 10.223 1.00 69.81 123 ALA A O 1
ATOM 923 N N . GLY A 1 124 ? 3.610 -5.287 12.225 1.00 65.25 124 GLY A N 1
ATOM 924 C CA . GLY A 1 124 ? 4.416 -4.054 12.266 1.00 65.25 124 GLY A CA 1
ATOM 925 C C . GLY A 1 124 ? 3.899 -2.945 13.195 1.00 65.25 124 GLY A C 1
ATOM 926 O O . GLY A 1 124 ? 4.605 -1.966 13.406 1.00 65.25 124 GLY A O 1
ATOM 927 N N . GLY A 1 125 ? 2.712 -3.100 13.797 1.00 55.66 125 GLY A N 1
ATOM 928 C CA . GLY A 1 125 ? 2.082 -2.084 14.659 1.00 55.66 125 GLY A CA 1
ATOM 929 C C . GLY A 1 125 ? 2.587 -2.004 16.107 1.00 55.66 125 GLY A C 1
ATOM 930 O O . GLY A 1 125 ? 2.098 -1.182 16.879 1.00 55.66 125 GLY A O 1
ATOM 931 N N . THR A 1 126 ? 3.546 -2.838 16.517 1.00 47.09 126 THR A N 1
ATOM 932 C CA . THR A 1 126 ? 4.096 -2.763 17.876 1.00 47.09 126 THR A CA 1
ATOM 933 C C . THR A 1 126 ? 5.161 -1.675 17.949 1.00 47.09 126 THR A C 1
ATOM 935 O O . THR A 1 126 ? 6.313 -1.904 17.580 1.00 47.09 126 THR A O 1
ATOM 938 N N . CYS A 1 127 ? 4.798 -0.508 18.479 1.00 46.00 127 CYS A N 1
ATOM 939 C CA . CYS A 1 127 ? 5.779 0.347 19.137 1.00 46.00 127 CYS A CA 1
ATOM 940 C C . CYS A 1 127 ? 6.201 -0.399 20.410 1.00 46.00 127 CYS A C 1
ATOM 942 O O . CYS A 1 127 ? 5.409 -0.515 21.346 1.00 46.00 127 CYS A O 1
ATOM 944 N N . LYS A 1 128 ? 7.381 -1.018 20.389 1.00 40.62 128 LYS A N 1
ATOM 945 C CA . LYS A 1 128 ? 7.989 -1.601 21.586 1.00 40.62 128 LYS A CA 1
ATOM 946 C C . LYS A 1 128 ? 8.747 -0.525 22.350 1.00 40.62 128 LYS A C 1
ATOM 948 O O . LYS A 1 128 ? 9.333 0.346 21.671 1.00 40.62 128 LYS A O 1
#

Sequence (128 aa):
MSRFIVVLLLAFVVSACGARDKVLLLPNDDGTSSGAVAVLSNKGETRHVIDKPYTEVAVSADSVSDPAKIDVAALEKRYGALIDHLPAPPADYILYFKEGTVTLVPSSQPRLDALLKDVAQRAGGTCK

Nearest PDB structures (foldseek):
  8xup-assembly2_F  TM=3.384E-01  e=3.240E+00  Escherichia coli K-12
  7tdz-assembly1_r  TM=2.183E-01  e=7.561E+00  Xenopus laevis

Secondary structure (DSSP, 8-state):
-HHHHHHHHHHHHHTT----EEEEEPPPTTSSPP--EEEE-TTS-EEEEE-STTEEEEE-SS-BPPPEE--HHHHHHHHHHHHTTPPPPP------B-TTSSPBPGGGHHHHHHHHHHHHHSTT----

Solve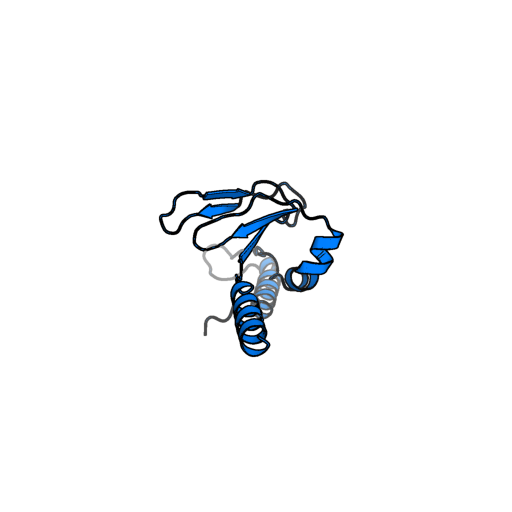nt-accessible surface area (backbone atoms only — not comparable to full-atom values): 8125 Å² total; per-residue (Å²): 111,70,69,59,51,53,53,53,52,53,56,57,63,62,71,69,76,71,89,58,53,73,51,69,38,61,54,40,97,86,70,47,89,32,76,68,51,72,45,59,44,100,85,67,48,77,75,46,74,48,64,53,56,42,29,32,30,44,38,49,101,88,48,69,50,75,79,40,79,54,53,69,70,59,43,47,74,74,37,36,79,59,59,78,62,55,77,81,77,92,81,90,83,86,75,52,56,41,86,98,53,92,45,66,36,81,86,26,51,67,53,52,55,50,49,55,52,51,52,72,70,45,89,84,66,74,85,124

Foldseek 3Di:
DVVVVVVVVVVVVVVVPDDWDKDAAAADPVNDFGAKDFDAAPVRHTQDIDRGHQWMWTHDNPDIDPIDHDDPVRCCVPCVVVVVPDWDDDDDADWDADPPDPHTDPVRVVSVVVVVVVLVPGPPSDPD

Radius of gyration: 24.51 Å; Cα contacts (8 Å, |Δi|>4): 121; chains: 1; bounding box: 63×45×58 Å